Protein AF-A0A171AE64-F1 (afdb_monomer)

Mean predicted aligned error: 8.05 Å

pLDDT: mean 82.81, std 9.57, range [49.22, 94.69]

Nearest PDB structures (foldseek):
  6jtg-assembly1_A-2  TM=9.476E-01  e=2.824E-19  Homo sapiens
  8ct1-assembly1_A  TM=9.051E-01  e=3.251E-17  Homo sapiens
  8eew-assembly1_A  TM=8.827E-01  e=6.712E-14  Homo sapiens
  5gtm-assembly2_B  TM=8.390E-01  e=2.088E-06  Homo sapiens
  5uot-assembly1_R  TM=6.223E-01  e=2.390E-05  Homo sapiens

Secondary structure (DSSP, 8-state):
-HHHHHHHT-TT--EEEEEETTS-GGG-HHHHHHHHH-TT-SSEEEEEE-HHHHHHTT--HHHHHHHHTT-SSS---SEEEE-----S-TT--HHHHHHHHHHHHHH-HHHHHS---GGGBSHHHHHHHHHHHHHHHHHHHHHHHHHHHHHHHHHHHTT--

Radius of gyration: 19.89 Å; Cα contacts (8 Å, |Δi|>4): 188; chains: 1; bounding box: 56×35×58 Å

Sequence (161 aa):
KKMTQAHMSNPNAIILCIQGGSVDAERSNVTDLVSQVDPGGKRTIFVLTKVDMAEDNLTNPQRIQKILSGRLFPMKALGYFAVVTGRGRKDDSISDIKQYEEQFFRSSKLFRESMLSSTQLTTRNLSFAVAECFWKMVRETVEQQADAFKATRFNLENRME

Foldseek 3Di:
DVVVCVQLLPPLDAAEAEDELLDPSVPDPVLVVQCVSCVPQLRYEYEYENVVNNVVVPPPLVVVVCVQVVNPTSGHHPGAAYEYQDDPDPPQDSVNSQVVQVVCCVPDPSNVVDPRDPLRYYPVSVVVVNVVSNVVSVVVVVVVVVVVVVVVVVVVVVVVD

Solvent-accessible surface area (backbone atoms only — not comparable to full-atom values): 9126 Å² total; per-residue (Å²): 109,73,71,59,48,64,56,57,67,38,89,88,46,76,41,77,48,75,42,51,48,68,48,73,60,88,77,42,74,61,50,59,53,46,22,72,69,36,65,80,7,85,49,25,37,35,35,34,28,43,45,64,53,16,56,74,70,66,49,59,63,67,54,58,51,31,49,56,69,53,69,66,56,91,42,45,47,73,44,43,29,43,27,46,88,60,88,87,59,90,83,66,48,74,66,56,30,52,54,47,35,53,51,46,59,73,66,35,61,64,60,65,73,40,94,61,59,75,72,32,36,44,62,67,41,48,51,50,54,53,51,52,53,49,54,51,51,50,53,57,49,52,55,54,49,53,50,50,50,51,52,53,51,52,56,53,56,68,69,76,111

Structure (mmCIF, N/CA/C/O backbone):
data_AF-A0A171AE64-F1
#
_entry.id   AF-A0A171AE64-F1
#
loop_
_atom_site.group_PDB
_atom_site.id
_atom_site.type_symbol
_atom_site.label_atom_id
_atom_site.label_alt_id
_atom_site.label_comp_id
_atom_site.label_asym_id
_atom_site.label_entity_id
_atom_site.label_seq_id
_atom_site.pdbx_PDB_ins_code
_atom_site.Cartn_x
_atom_site.Cartn_y
_atom_site.Cartn_z
_atom_site.occupancy
_atom_site.B_iso_or_equiv
_atom_site.auth_seq_id
_atom_site.auth_comp_id
_atom_site.auth_asym_id
_atom_site.auth_atom_id
_atom_site.pdbx_PDB_model_num
ATOM 1 N N . LYS A 1 1 ? -18.910 1.371 -8.702 1.00 53.19 1 LYS A N 1
ATOM 2 C CA . LYS A 1 1 ? -18.982 2.512 -7.749 1.00 53.19 1 LYS A CA 1
ATOM 3 C C . LYS A 1 1 ? -19.762 2.172 -6.470 1.00 53.19 1 LYS A C 1
ATOM 5 O O . LYS A 1 1 ? -19.129 2.196 -5.427 1.00 53.19 1 LYS A O 1
ATOM 10 N N . LYS A 1 2 ? -21.050 1.774 -6.518 1.00 57.78 2 LYS A N 1
ATOM 11 C CA . LYS A 1 2 ? -21.851 1.464 -5.303 1.00 57.78 2 LYS A CA 1
ATOM 12 C C . LYS A 1 2 ? -21.262 0.371 -4.384 1.00 57.78 2 LYS A C 1
ATOM 14 O O . LYS A 1 2 ? -21.157 0.598 -3.189 1.00 57.78 2 LYS A O 1
ATOM 19 N N . MET A 1 3 ? -20.815 -0.763 -4.936 1.00 64.44 3 MET A N 1
ATOM 20 C CA . MET A 1 3 ? -20.182 -1.850 -4.154 1.00 64.44 3 MET A CA 1
ATOM 21 C C . MET A 1 3 ? -18.897 -1.400 -3.439 1.00 64.44 3 MET A C 1
ATOM 23 O O . MET A 1 3 ? -18.698 -1.678 -2.265 1.00 64.44 3 MET A O 1
ATOM 27 N N . THR A 1 4 ? -18.036 -0.657 -4.136 1.00 65.12 4 THR A N 1
ATOM 28 C CA . THR A 1 4 ? -16.763 -0.164 -3.592 1.00 65.12 4 THR A CA 1
ATOM 29 C C . THR A 1 4 ? -16.980 0.846 -2.466 1.00 65.12 4 THR A C 1
ATOM 31 O O . THR A 1 4 ? -16.315 0.762 -1.441 1.00 65.12 4 THR A O 1
ATOM 34 N N . GLN A 1 5 ? -17.947 1.758 -2.623 1.00 67.12 5 GLN A N 1
ATOM 35 C CA . GLN A 1 5 ? -18.302 2.717 -1.574 1.00 67.12 5 GLN A CA 1
ATOM 36 C C . GLN A 1 5 ? -18.817 2.013 -0.318 1.00 67.12 5 GLN A C 1
ATOM 38 O O . GLN A 1 5 ? -18.345 2.335 0.760 1.00 67.12 5 GLN A O 1
ATOM 43 N N . ALA A 1 6 ? -19.686 1.004 -0.443 1.00 69.06 6 ALA A N 1
ATOM 44 C CA . ALA A 1 6 ? -20.218 0.284 0.717 1.00 69.06 6 ALA A CA 1
ATOM 45 C C . ALA A 1 6 ? -19.116 -0.349 1.592 1.00 69.06 6 ALA A C 1
ATOM 47 O O . ALA A 1 6 ? -19.159 -0.233 2.814 1.00 69.06 6 ALA A O 1
ATOM 48 N N . HIS A 1 7 ? -18.097 -0.962 0.979 1.00 73.19 7 HIS A N 1
ATOM 49 C CA . HIS A 1 7 ? -16.969 -1.533 1.723 1.00 73.19 7 HIS A CA 1
ATOM 50 C C . HIS A 1 7 ? -15.995 -0.469 2.243 1.00 73.19 7 HIS A C 1
ATOM 52 O O . HIS A 1 7 ? -15.492 -0.594 3.356 1.00 73.19 7 HIS A O 1
ATOM 58 N N . MET A 1 8 ? -15.742 0.592 1.469 1.00 75.06 8 MET A N 1
ATOM 59 C CA . MET A 1 8 ? -14.830 1.666 1.876 1.00 75.06 8 MET A CA 1
ATOM 60 C C . MET A 1 8 ? -15.415 2.563 2.976 1.00 75.06 8 MET A C 1
ATOM 62 O O . MET A 1 8 ? -14.649 3.118 3.764 1.00 75.06 8 MET A O 1
ATOM 66 N N . SER A 1 9 ? -16.744 2.685 3.055 1.00 74.75 9 SER A N 1
ATOM 67 C CA . SER A 1 9 ? -17.454 3.432 4.099 1.00 74.75 9 SER A CA 1
ATOM 68 C C . SER A 1 9 ? -17.344 2.795 5.482 1.00 74.75 9 SER A C 1
ATOM 70 O O . SER A 1 9 ? -17.589 3.486 6.466 1.00 74.75 9 SER A O 1
ATOM 72 N N . ASN A 1 10 ? -16.965 1.515 5.585 1.00 81.00 10 ASN A N 1
ATOM 73 C CA . ASN A 1 10 ? -16.662 0.912 6.878 1.00 81.00 10 ASN A CA 1
ATOM 74 C C . ASN A 1 10 ? -15.403 1.586 7.467 1.00 81.00 10 ASN A C 1
ATOM 76 O O . ASN A 1 10 ? -14.323 1.452 6.878 1.00 81.00 10 ASN A O 1
ATOM 80 N N . PRO A 1 11 ? -15.504 2.279 8.618 1.00 79.75 11 PRO A N 1
ATOM 81 C CA . PRO A 1 11 ? -14.365 2.963 9.229 1.00 79.75 11 PRO A CA 1
ATOM 82 C C . PRO A 1 11 ? -13.255 1.999 9.675 1.00 79.75 11 PRO A C 1
ATOM 84 O O . PRO A 1 11 ? -12.103 2.412 9.758 1.00 79.75 11 PRO A O 1
ATOM 87 N N . ASN A 1 12 ? -13.577 0.716 9.873 1.00 82.50 12 ASN A N 1
ATOM 88 C CA . ASN A 1 12 ? -12.642 -0.320 10.321 1.00 82.50 12 ASN A CA 1
ATOM 89 C C . ASN A 1 12 ? -12.027 -1.123 9.158 1.00 82.50 12 ASN A C 1
ATOM 91 O O . ASN A 1 12 ? -11.296 -2.086 9.384 1.00 82.50 12 ASN A O 1
ATOM 95 N N . ALA A 1 13 ? -12.334 -0.776 7.903 1.00 87.06 13 ALA A N 1
ATOM 96 C CA . ALA A 1 13 ? -11.764 -1.448 6.740 1.00 87.06 13 ALA A CA 1
ATOM 97 C C . ALA A 1 13 ? -10.420 -0.827 6.328 1.00 87.06 13 ALA A C 1
ATOM 99 O O . ALA A 1 13 ? -10.334 0.391 6.130 1.00 87.06 13 ALA A O 1
ATOM 100 N N . ILE A 1 14 ?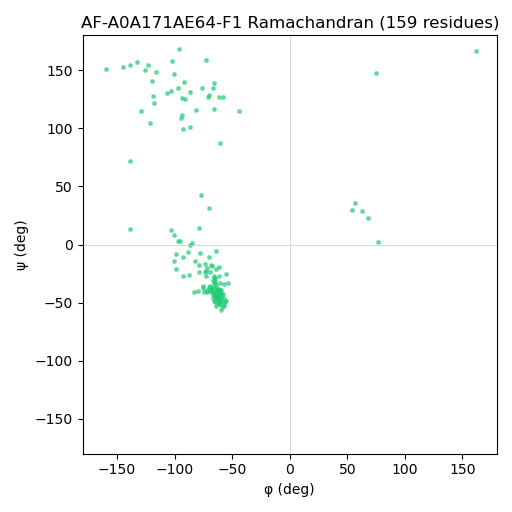 -9.406 -1.678 6.112 1.00 90.62 14 ILE A N 1
ATOM 101 C CA . ILE A 1 14 ? -8.158 -1.281 5.441 1.00 90.62 14 ILE A CA 1
ATOM 102 C C . ILE A 1 14 ? -8.461 -1.036 3.968 1.00 90.62 14 ILE A C 1
ATOM 104 O O . ILE A 1 14 ? -9.006 -1.901 3.279 1.00 90.62 14 ILE A O 1
ATOM 108 N N . ILE A 1 15 ? -8.046 0.120 3.468 1.00 92.00 15 ILE A N 1
ATOM 109 C CA . ILE A 1 15 ? -8.079 0.432 2.045 1.00 92.00 15 ILE A CA 1
ATOM 110 C C . ILE A 1 15 ? -6.715 0.093 1.450 1.00 92.00 15 ILE A C 1
ATOM 112 O O . ILE A 1 15 ? -5.736 0.797 1.682 1.00 92.00 15 ILE A O 1
ATOM 116 N N . LEU A 1 16 ? -6.649 -0.966 0.645 1.00 93.00 16 LEU A N 1
ATOM 117 C CA . LEU A 1 16 ? -5.463 -1.277 -0.151 1.00 93.00 16 LEU A CA 1
ATOM 118 C C . LEU A 1 16 ? -5.606 -0.649 -1.545 1.00 93.00 16 LEU A C 1
ATOM 120 O O . LEU A 1 16 ? -6.306 -1.176 -2.410 1.00 93.00 16 LEU A O 1
ATOM 124 N N . CYS A 1 17 ? -4.976 0.506 -1.754 1.00 91.44 17 CYS A N 1
ATOM 125 C CA . CYS A 1 17 ? -5.027 1.238 -3.017 1.00 91.44 17 CYS A CA 1
ATOM 126 C C . CYS A 1 17 ? -3.935 0.730 -3.963 1.00 91.44 17 CYS A C 1
ATOM 128 O O . CYS A 1 17 ? -2.767 1.088 -3.822 1.00 91.44 17 CYS A O 1
ATOM 130 N N . ILE A 1 18 ? -4.318 -0.109 -4.926 1.00 90.31 18 ILE A N 1
ATOM 131 C CA . ILE A 1 18 ? -3.399 -0.690 -5.910 1.00 90.31 18 ILE A CA 1
ATOM 132 C C . ILE A 1 18 ? -3.381 0.178 -7.172 1.00 90.31 18 ILE A C 1
ATOM 134 O O . ILE A 1 18 ? -4.427 0.418 -7.774 1.00 90.31 18 ILE A O 1
ATOM 138 N N . GLN A 1 19 ? -2.195 0.610 -7.595 1.00 88.12 19 GLN A N 1
ATOM 139 C CA . GLN A 1 19 ? -1.962 1.315 -8.858 1.00 88.12 19 GLN A CA 1
ATOM 140 C C . GLN A 1 19 ? -0.886 0.609 -9.688 1.00 88.12 19 GLN A C 1
ATOM 142 O O . GLN A 1 19 ? 0.019 -0.034 -9.155 1.00 88.12 19 GLN A O 1
ATOM 147 N N . GLY A 1 20 ? -0.984 0.713 -11.014 1.00 85.62 20 GLY A N 1
ATOM 148 C CA . GLY A 1 20 ? 0.044 0.221 -11.933 1.00 85.62 20 GLY A CA 1
ATOM 149 C C . GLY A 1 20 ? 1.068 1.311 -12.234 1.00 85.62 20 GLY A C 1
ATOM 150 O O . GLY A 1 20 ? 0.688 2.384 -12.686 1.00 85.62 20 GLY A O 1
ATOM 151 N N . GLY A 1 21 ? 2.353 1.035 -12.018 1.00 77.56 21 GLY A N 1
ATOM 152 C CA . GLY A 1 21 ? 3.452 1.960 -12.307 1.00 77.56 21 GLY A CA 1
ATOM 153 C C . GLY A 1 21 ? 3.743 2.143 -13.797 1.00 77.56 21 GLY A C 1
ATOM 154 O O . GLY A 1 21 ? 4.315 3.158 -14.175 1.00 77.56 21 GLY A O 1
ATOM 155 N N . SER A 1 22 ? 3.316 1.201 -14.644 1.00 68.50 22 SER A N 1
ATOM 156 C CA . SER A 1 22 ? 3.445 1.276 -16.109 1.00 68.50 22 SER A CA 1
ATOM 157 C C . SER A 1 22 ? 2.418 2.183 -16.791 1.00 68.50 22 SER A C 1
ATOM 159 O O . SER A 1 22 ? 2.507 2.405 -17.995 1.00 68.50 22 SER A O 1
ATOM 161 N N . VAL A 1 23 ? 1.429 2.690 -16.053 1.00 64.69 23 VAL A N 1
ATOM 162 C CA . VAL A 1 23 ? 0.336 3.514 -16.583 1.00 64.69 23 VAL A CA 1
ATOM 163 C C . VAL A 1 23 ? 0.331 4.848 -15.840 1.00 64.69 23 VAL A C 1
ATOM 165 O O . VAL A 1 23 ? 0.794 4.920 -14.703 1.00 64.69 23 VAL A O 1
ATOM 168 N N . ASP A 1 24 ? -0.197 5.909 -16.455 1.00 68.50 24 ASP A N 1
ATOM 169 C CA . ASP A 1 24 ? -0.383 7.208 -15.801 1.00 68.50 24 ASP A CA 1
ATOM 170 C C . ASP A 1 24 ? -1.310 7.088 -14.583 1.00 68.50 24 ASP A C 1
ATOM 172 O O . ASP A 1 24 ? -2.521 7.294 -14.668 1.00 68.50 24 ASP A O 1
ATOM 176 N N . ALA A 1 25 ? -0.732 6.781 -13.426 1.00 63.94 25 ALA A N 1
ATOM 177 C CA . ALA A 1 25 ? -1.457 6.627 -12.172 1.00 63.94 25 ALA A CA 1
ATOM 178 C C . ALA A 1 25 ? -2.177 7.926 -11.743 1.00 63.94 25 ALA A C 1
ATOM 180 O O . ALA A 1 25 ? -3.145 7.869 -10.994 1.00 63.94 25 ALA A O 1
ATOM 181 N N . GLU A 1 26 ? -1.776 9.085 -12.281 1.00 66.06 26 GLU A N 1
ATOM 182 C CA . GLU A 1 26 ? -2.441 10.390 -12.101 1.00 66.06 26 GLU A CA 1
ATOM 183 C C . GLU A 1 26 ? -3.807 10.479 -12.791 1.00 66.06 26 GLU A C 1
ATOM 185 O O . GLU A 1 26 ? -4.653 11.266 -12.382 1.00 66.06 26 GLU A O 1
ATOM 190 N N . ARG A 1 27 ? -4.054 9.659 -13.819 1.00 68.31 27 ARG A N 1
ATOM 191 C CA . ARG A 1 27 ? -5.355 9.597 -14.507 1.00 68.31 27 ARG A CA 1
ATOM 192 C C . ARG A 1 27 ? -6.349 8.669 -13.802 1.00 68.31 27 ARG A C 1
ATOM 194 O O . ARG A 1 27 ? -7.453 8.452 -14.299 1.00 68.31 27 ARG A O 1
ATOM 201 N N . SER A 1 28 ? -5.955 8.066 -12.684 1.00 71.69 28 SER A N 1
ATOM 202 C CA . SER A 1 28 ? -6.756 7.074 -11.979 1.00 71.69 28 SER A CA 1
ATOM 203 C C . SER A 1 28 ? -7.803 7.738 -11.089 1.00 71.69 28 SER A C 1
ATOM 205 O O . SER A 1 28 ? -7.479 8.332 -10.070 1.00 71.69 28 SER A O 1
ATOM 207 N N . ASN A 1 29 ? -9.088 7.538 -11.391 1.00 77.00 29 ASN A N 1
ATOM 208 C CA . ASN A 1 29 ? -10.201 8.039 -10.565 1.00 77.00 29 ASN A CA 1
ATOM 209 C C . ASN A 1 29 ? -10.264 7.414 -9.150 1.00 77.00 29 ASN A C 1
ATOM 211 O O . ASN A 1 29 ? -11.133 7.760 -8.347 1.00 77.00 29 ASN A O 1
ATOM 215 N N . VAL A 1 30 ? -9.413 6.424 -8.856 1.00 81.44 30 VAL A N 1
ATOM 216 C CA . VAL A 1 30 ? -9.396 5.713 -7.572 1.00 81.44 30 VAL A CA 1
ATOM 217 C C . VAL A 1 30 ? -8.772 6.573 -6.475 1.00 81.44 30 VAL A C 1
ATOM 219 O O . VAL A 1 30 ? -9.256 6.534 -5.346 1.00 81.44 30 VAL A O 1
ATOM 222 N N . THR A 1 31 ? -7.753 7.378 -6.786 1.00 82.25 31 THR A N 1
ATOM 223 C CA . THR A 1 31 ? -7.072 8.235 -5.798 1.00 82.25 31 THR A CA 1
ATOM 224 C C . THR A 1 31 ? -8.022 9.276 -5.213 1.00 82.25 31 THR A C 1
ATOM 226 O O . THR A 1 31 ? -8.017 9.492 -4.003 1.00 82.25 31 THR A O 1
ATOM 229 N N . ASP A 1 32 ? -8.903 9.842 -6.041 1.00 84.75 32 ASP A N 1
ATOM 230 C CA . ASP A 1 32 ? -9.904 10.822 -5.608 1.00 84.75 32 ASP A CA 1
ATOM 231 C C . ASP A 1 32 ? -10.944 10.193 -4.682 1.00 84.75 32 ASP A C 1
ATOM 233 O O . ASP A 1 32 ? -11.300 10.766 -3.654 1.00 84.75 32 ASP A O 1
ATOM 237 N N . LEU A 1 33 ? -11.403 8.981 -5.011 1.00 85.38 33 LEU A N 1
ATOM 238 C CA . LEU A 1 33 ? -12.343 8.248 -4.165 1.00 85.38 33 LEU A CA 1
ATOM 239 C C . LEU A 1 33 ? -11.719 7.915 -2.806 1.00 85.38 33 LEU A C 1
ATOM 241 O O . LEU A 1 33 ? -12.365 8.083 -1.774 1.00 85.38 33 LEU A O 1
ATOM 245 N N . VAL A 1 34 ? -10.467 7.460 -2.797 1.00 87.62 34 VAL A N 1
ATOM 246 C CA . VAL A 1 34 ? -9.744 7.154 -1.557 1.00 87.62 34 VAL A CA 1
ATOM 247 C C . VAL A 1 34 ? -9.543 8.421 -0.727 1.00 87.62 34 VAL A C 1
ATOM 249 O O . VAL A 1 34 ? -9.789 8.391 0.473 1.00 87.62 34 VAL A O 1
ATOM 252 N N . SER A 1 35 ? -9.199 9.546 -1.356 1.00 88.19 35 SER A N 1
ATOM 253 C CA . SER A 1 35 ? -9.051 10.837 -0.672 1.00 88.19 35 SER A CA 1
ATOM 254 C C . SER A 1 35 ? -10.368 11.345 -0.069 1.00 88.19 35 SER A C 1
ATOM 256 O O . SER A 1 35 ? -10.367 11.921 1.014 1.00 88.19 35 SER A O 1
ATOM 258 N N . GLN A 1 36 ? -11.512 11.070 -0.707 1.00 87.50 36 GLN A N 1
ATOM 259 C CA . GLN A 1 36 ? -12.834 11.400 -0.154 1.00 87.50 36 GLN A CA 1
ATOM 260 C C . GLN A 1 36 ? -13.211 10.525 1.050 1.00 87.50 36 GLN A C 1
ATOM 262 O O . GLN A 1 36 ? -13.860 11.003 1.977 1.00 87.50 36 GLN A O 1
ATOM 267 N N . VAL A 1 37 ? -12.836 9.243 1.032 1.00 87.88 37 VAL A N 1
ATOM 268 C CA . VAL A 1 37 ? -13.268 8.258 2.039 1.00 87.88 37 VAL A CA 1
ATOM 269 C C . VAL A 1 37 ? -12.283 8.124 3.213 1.00 87.88 37 VAL A C 1
ATOM 271 O O . VAL A 1 37 ? -12.685 7.783 4.329 1.00 87.88 37 VAL A O 1
ATOM 274 N N . ASP A 1 38 ? -11.002 8.413 2.993 1.00 90.31 38 ASP A N 1
ATOM 275 C CA . ASP A 1 38 ? -9.958 8.490 4.021 1.00 90.31 38 ASP A CA 1
ATOM 276 C C . ASP A 1 38 ? -9.023 9.697 3.774 1.00 90.31 38 ASP A C 1
ATOM 278 O O . ASP A 1 38 ? -7.851 9.526 3.426 1.00 90.31 38 ASP A O 1
ATOM 282 N N . PRO A 1 39 ? -9.499 10.942 3.995 1.00 89.62 39 PRO A N 1
ATOM 283 C CA . PRO A 1 39 ? -8.697 12.152 3.767 1.00 89.62 39 PRO A CA 1
ATOM 284 C C . PRO A 1 39 ? -7.431 12.217 4.635 1.00 89.62 39 PRO A C 1
ATOM 286 O O . PRO A 1 39 ? -6.440 12.866 4.291 1.00 89.62 39 PRO A O 1
ATOM 289 N N . GLY A 1 40 ? -7.475 11.566 5.802 1.00 89.94 40 GLY A N 1
ATOM 290 C CA . GLY A 1 40 ? -6.360 11.493 6.741 1.00 89.94 40 GLY A CA 1
ATOM 291 C C . GLY A 1 40 ? -5.333 10.415 6.398 1.00 89.94 40 GLY A C 1
ATOM 292 O O . GLY A 1 40 ? -4.244 10.446 6.967 1.00 89.94 40 GLY A O 1
ATOM 293 N N . GLY A 1 41 ? -5.659 9.478 5.502 1.00 90.56 41 GLY A N 1
ATOM 294 C CA . GLY A 1 41 ? -4.809 8.333 5.182 1.00 90.56 41 GLY A CA 1
ATOM 295 C C . GLY A 1 41 ? -4.565 7.403 6.368 1.00 90.56 41 GLY A C 1
ATOM 296 O O . GLY A 1 41 ? -3.497 6.800 6.449 1.00 90.56 41 GLY A O 1
ATOM 297 N N . LYS A 1 42 ? -5.501 7.322 7.323 1.00 89.88 42 LYS A N 1
ATOM 298 C CA . LYS A 1 42 ? -5.308 6.606 8.599 1.00 89.88 42 LYS A CA 1
ATOM 299 C C . LYS A 1 42 ? -5.457 5.092 8.479 1.00 89.88 42 LYS A C 1
ATOM 301 O O . LYS A 1 42 ? -5.034 4.377 9.380 1.00 89.88 42 LYS A O 1
ATOM 306 N N . ARG A 1 43 ? -6.072 4.614 7.399 1.00 91.31 43 ARG A N 1
ATOM 307 C CA . ARG A 1 43 ? -6.360 3.189 7.149 1.00 91.31 43 ARG A CA 1
ATOM 308 C C . ARG A 1 43 ? -6.101 2.794 5.698 1.00 91.31 43 ARG A C 1
ATOM 310 O O . ARG A 1 43 ? -6.532 1.735 5.249 1.00 91.31 43 ARG A O 1
ATOM 317 N N . THR A 1 44 ? -5.410 3.656 4.960 1.00 93.50 44 THR A N 1
ATOM 318 C CA . THR A 1 44 ? -5.078 3.453 3.554 1.00 93.50 44 THR A CA 1
ATOM 319 C C . THR A 1 44 ? -3.623 3.030 3.416 1.00 93.50 44 THR A C 1
ATOM 321 O O . THR A 1 44 ? -2.736 3.671 3.971 1.00 93.50 44 THR A O 1
ATOM 324 N N . ILE A 1 45 ? -3.363 1.983 2.638 1.00 94.69 45 ILE A N 1
ATOM 325 C CA . ILE A 1 45 ? -2.027 1.553 2.217 1.00 94.69 45 ILE A CA 1
ATOM 326 C C . ILE A 1 45 ? -1.976 1.641 0.694 1.00 94.69 45 ILE A C 1
ATOM 328 O O . ILE A 1 45 ? -2.848 1.109 0.005 1.00 94.69 45 ILE A O 1
ATOM 332 N N . PHE A 1 46 ? -0.965 2.323 0.166 1.00 93.88 46 PHE A N 1
ATOM 333 C CA . PHE A 1 46 ? -0.770 2.480 -1.269 1.00 93.88 46 PHE A CA 1
ATOM 334 C C . PHE A 1 46 ? 0.230 1.449 -1.796 1.00 93.88 46 PHE A C 1
ATOM 336 O O . PHE A 1 46 ? 1.300 1.258 -1.217 1.00 93.88 46 PHE A O 1
ATOM 343 N N . VAL A 1 47 ? -0.103 0.814 -2.919 1.00 93.81 47 VAL A N 1
ATOM 344 C CA . VAL A 1 47 ? 0.710 -0.225 -3.556 1.00 93.81 47 VAL A CA 1
ATOM 345 C C . VAL A 1 47 ? 0.902 0.105 -5.031 1.00 93.81 47 VAL A C 1
ATOM 347 O O . VAL A 1 47 ? -0.047 0.085 -5.814 1.00 93.81 47 VAL A O 1
ATOM 350 N N . LEU A 1 48 ? 2.147 0.363 -5.416 1.00 91.38 48 LEU A N 1
ATOM 351 C CA . LEU A 1 48 ? 2.575 0.533 -6.794 1.00 91.38 48 LEU A CA 1
ATOM 352 C C . LEU A 1 48 ? 3.076 -0.807 -7.339 1.00 91.38 48 LEU A C 1
ATOM 354 O O . LEU A 1 48 ? 4.111 -1.317 -6.921 1.00 91.38 48 LEU A O 1
ATOM 358 N N . THR A 1 49 ? 2.328 -1.376 -8.274 1.00 91.50 49 THR A N 1
ATOM 359 C CA . THR A 1 49 ? 2.649 -2.640 -8.952 1.00 91.50 49 THR A CA 1
ATOM 360 C C . THR A 1 49 ? 3.336 -2.383 -10.291 1.00 91.50 49 THR A C 1
ATOM 362 O O . THR A 1 49 ? 3.297 -1.261 -10.795 1.00 91.50 49 THR A O 1
ATOM 365 N N . LYS A 1 50 ? 3.901 -3.421 -10.918 1.00 88.19 50 LYS A N 1
ATOM 366 C CA . LYS A 1 50 ? 4.503 -3.345 -12.266 1.00 88.19 50 LYS A CA 1
ATOM 367 C C . LYS A 1 50 ? 5.614 -2.289 -12.379 1.00 88.19 50 LYS A C 1
ATOM 369 O O . LYS A 1 50 ? 5.699 -1.565 -13.375 1.00 88.19 50 LYS A O 1
ATOM 374 N N . VAL A 1 51 ? 6.398 -2.125 -11.314 1.00 88.06 51 VAL A N 1
ATOM 375 C CA . VAL A 1 51 ? 7.494 -1.143 -11.267 1.00 88.06 51 VAL A CA 1
ATOM 376 C C . VAL A 1 51 ? 8.695 -1.560 -12.116 1.00 88.06 51 VAL A C 1
ATOM 378 O O . VAL A 1 51 ? 9.424 -0.696 -12.586 1.00 88.06 51 VAL A O 1
ATOM 381 N N . ASP A 1 52 ? 8.830 -2.857 -12.375 1.00 87.19 52 ASP A N 1
ATOM 382 C CA . ASP A 1 52 ? 9.723 -3.452 -13.369 1.00 87.19 52 ASP A CA 1
ATOM 383 C C . ASP A 1 52 ? 9.452 -2.893 -14.765 1.00 87.19 52 ASP A C 1
ATOM 385 O O . ASP A 1 52 ? 10.322 -2.287 -15.384 1.00 87.19 52 ASP A O 1
ATOM 389 N N . MET A 1 53 ? 8.195 -2.952 -15.207 1.00 85.12 53 MET A N 1
ATOM 390 C CA . MET A 1 53 ? 7.802 -2.370 -16.489 1.00 85.12 53 MET A CA 1
ATOM 391 C C . MET A 1 53 ? 7.954 -0.846 -16.513 1.00 85.12 53 MET A C 1
ATOM 393 O O . MET A 1 53 ? 8.170 -0.263 -17.573 1.00 85.12 53 MET A O 1
ATOM 397 N N . ALA A 1 54 ? 7.768 -0.177 -15.376 1.00 81.94 54 ALA A N 1
ATOM 398 C CA . ALA A 1 54 ? 7.915 1.272 -15.296 1.00 81.94 54 ALA A CA 1
ATOM 399 C C . ALA A 1 54 ? 9.380 1.699 -15.493 1.00 81.94 54 ALA A C 1
ATOM 401 O O . ALA A 1 54 ? 9.630 2.689 -16.186 1.00 81.94 54 ALA A O 1
ATOM 402 N N . GLU A 1 55 ? 10.323 0.938 -14.926 1.00 79.94 55 GLU A N 1
ATOM 403 C CA . GLU A 1 55 ? 11.766 1.133 -15.107 1.00 79.94 55 GLU A CA 1
ATOM 404 C C . GLU A 1 55 ? 12.193 0.838 -16.554 1.00 79.94 55 GLU A C 1
ATOM 406 O O . GLU A 1 55 ? 12.853 1.678 -17.166 1.00 79.94 55 GLU A O 1
ATOM 411 N N . ASP A 1 56 ? 11.732 -0.276 -17.138 1.00 78.56 56 ASP A N 1
ATOM 412 C CA . ASP A 1 56 ? 12.054 -0.666 -18.522 1.00 78.56 56 ASP A CA 1
ATOM 413 C C . ASP A 1 56 ? 11.540 0.340 -19.562 1.00 78.56 56 ASP A C 1
ATOM 415 O O . ASP A 1 56 ? 12.225 0.649 -20.536 1.00 78.56 56 ASP A O 1
ATOM 419 N N . ASN A 1 57 ? 10.347 0.902 -19.344 1.00 71.75 57 ASN A N 1
ATOM 420 C CA . ASN A 1 57 ? 9.760 1.909 -20.235 1.00 71.75 57 ASN A CA 1
ATOM 421 C C . ASN A 1 57 ? 10.343 3.320 -20.024 1.00 71.75 57 ASN A C 1
ATOM 423 O O . ASN A 1 57 ? 9.756 4.297 -20.492 1.00 71.75 57 ASN A O 1
ATOM 427 N N . LEU A 1 58 ? 11.476 3.446 -19.315 1.00 63.34 58 LEU A N 1
ATOM 428 C CA . LEU A 1 58 ? 12.164 4.713 -19.030 1.00 63.34 58 LEU A CA 1
ATOM 429 C C . LEU A 1 58 ? 11.247 5.756 -18.369 1.00 63.34 58 LEU A C 1
ATOM 431 O O . LEU A 1 58 ? 11.435 6.967 -18.530 1.00 63.34 58 LEU A O 1
ATOM 435 N N . THR A 1 59 ? 10.246 5.306 -17.606 1.00 62.28 59 THR A N 1
ATOM 436 C CA . THR A 1 59 ? 9.378 6.225 -16.868 1.00 62.28 59 THR A CA 1
ATOM 437 C C . THR A 1 59 ? 10.251 6.992 -15.888 1.00 62.28 59 THR A C 1
ATOM 439 O O . THR A 1 59 ? 11.005 6.381 -15.132 1.00 62.28 59 THR A O 1
ATOM 442 N N . ASN A 1 60 ? 10.168 8.327 -15.918 1.00 69.56 60 ASN A N 1
ATOM 443 C CA . ASN A 1 60 ? 11.056 9.209 -15.163 1.00 69.56 60 ASN A CA 1
ATOM 444 C C . ASN A 1 60 ? 11.245 8.689 -13.716 1.00 69.56 60 ASN A C 1
ATOM 446 O O . ASN A 1 60 ? 10.273 8.686 -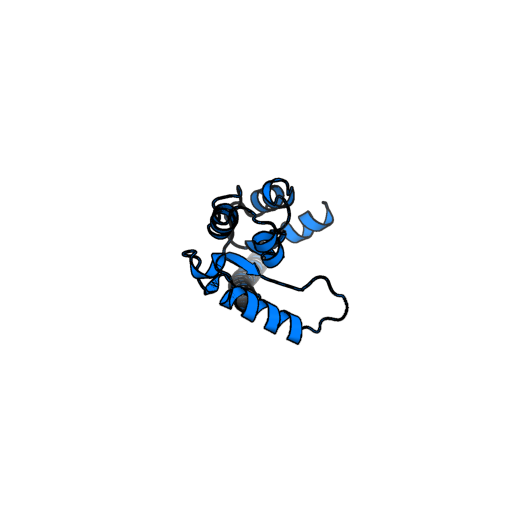12.955 1.00 69.56 60 ASN A O 1
ATOM 450 N N . PRO A 1 61 ? 12.463 8.279 -13.311 1.00 74.81 61 PRO A N 1
ATOM 451 C CA . PRO A 1 61 ? 12.725 7.707 -11.990 1.00 74.81 61 PRO A CA 1
ATOM 452 C C . PRO A 1 61 ? 12.246 8.584 -10.832 1.00 74.81 61 PRO A C 1
ATOM 454 O O . PRO A 1 61 ? 11.758 8.110 -9.804 1.00 74.81 61 PRO A O 1
ATOM 457 N N . GLN A 1 62 ? 12.307 9.898 -11.042 1.00 78.75 62 GLN A N 1
ATOM 458 C CA . GLN A 1 62 ? 11.857 10.911 -10.095 1.00 78.75 62 GLN A CA 1
ATOM 459 C C . GLN A 1 62 ? 10.340 10.835 -9.871 1.00 78.75 62 GLN A C 1
ATOM 461 O O . GLN A 1 62 ? 9.856 11.168 -8.792 1.00 78.75 62 GLN A O 1
ATOM 466 N N . ARG A 1 63 ? 9.570 10.380 -10.868 1.00 80.31 63 ARG A N 1
ATOM 467 C CA . ARG A 1 63 ? 8.121 10.167 -10.758 1.00 80.31 63 ARG A CA 1
ATOM 468 C C . ARG A 1 63 ? 7.814 9.053 -9.766 1.00 80.31 63 ARG A C 1
ATOM 470 O O . ARG A 1 63 ? 7.010 9.266 -8.865 1.00 80.31 63 ARG A O 1
ATOM 477 N N . ILE A 1 64 ? 8.487 7.908 -9.878 1.00 82.81 64 ILE A N 1
ATOM 478 C CA . ILE A 1 64 ? 8.305 6.775 -8.955 1.00 82.81 64 ILE A CA 1
ATOM 479 C C . ILE A 1 64 ? 8.674 7.195 -7.528 1.00 82.81 64 ILE A C 1
ATOM 481 O O . ILE A 1 64 ? 7.920 6.936 -6.591 1.00 82.81 64 ILE A O 1
ATOM 485 N N . GLN A 1 65 ? 9.761 7.950 -7.361 1.00 83.94 65 GLN A N 1
ATOM 486 C CA . GLN A 1 65 ? 10.132 8.512 -6.060 1.00 83.94 65 GLN A CA 1
ATOM 487 C C . GLN A 1 65 ? 9.075 9.486 -5.507 1.00 83.94 65 GLN A C 1
ATOM 489 O O . GLN A 1 65 ? 8.748 9.441 -4.319 1.00 83.94 65 GLN A O 1
ATOM 494 N N . LYS A 1 66 ? 8.488 10.352 -6.343 1.00 86.62 66 LYS A N 1
ATOM 495 C CA . LYS A 1 66 ? 7.392 11.253 -5.934 1.00 86.62 66 LYS A CA 1
ATOM 496 C C . LYS A 1 66 ? 6.130 10.489 -5.525 1.00 86.62 66 LYS A C 1
ATOM 498 O O . LYS A 1 66 ? 5.456 10.904 -4.584 1.00 86.62 66 LYS A O 1
ATOM 503 N N . ILE A 1 67 ? 5.827 9.377 -6.195 1.00 87.50 67 ILE A N 1
ATOM 504 C CA . ILE A 1 67 ? 4.722 8.484 -5.820 1.00 87.50 67 ILE A CA 1
ATOM 505 C C . ILE A 1 67 ? 4.985 7.874 -4.446 1.00 87.50 67 ILE A C 1
ATOM 507 O O . ILE A 1 67 ? 4.153 7.994 -3.553 1.00 87.50 67 ILE A O 1
ATOM 511 N N . LEU A 1 68 ? 6.154 7.261 -4.260 1.00 87.44 68 LEU A N 1
ATOM 512 C CA . LEU A 1 68 ? 6.484 6.524 -3.037 1.00 87.44 68 LEU A CA 1
ATOM 513 C C . LEU A 1 68 ? 6.777 7.428 -1.832 1.00 87.44 68 LEU A C 1
ATOM 515 O O . LEU A 1 68 ? 6.711 6.975 -0.694 1.00 87.44 68 LEU A O 1
ATOM 519 N N . SER A 1 69 ? 7.045 8.713 -2.067 1.00 87.62 69 SER A N 1
ATOM 520 C CA . SER A 1 69 ? 7.086 9.744 -1.020 1.00 87.62 69 SER A CA 1
ATOM 521 C C . SER A 1 69 ? 5.716 10.365 -0.719 1.00 87.62 69 SER A C 1
ATOM 523 O O . SER A 1 69 ? 5.630 11.254 0.128 1.00 87.62 69 SER A O 1
ATOM 525 N N . GLY A 1 70 ? 4.652 9.935 -1.408 1.00 87.25 70 GLY A N 1
ATOM 526 C CA . GLY A 1 70 ? 3.294 10.445 -1.215 1.00 87.25 70 GLY A CA 1
ATOM 527 C C . GLY A 1 70 ? 3.094 11.893 -1.662 1.00 87.25 70 GLY A C 1
ATOM 528 O O . GLY A 1 70 ? 2.199 12.566 -1.161 1.00 87.25 70 GLY A O 1
ATOM 529 N N . ARG A 1 71 ? 3.941 12.401 -2.567 1.00 86.12 71 ARG A N 1
ATOM 530 C CA . ARG A 1 71 ? 3.907 13.799 -3.037 1.00 86.12 71 ARG A CA 1
ATOM 531 C C . ARG A 1 71 ? 3.234 13.979 -4.392 1.00 86.12 71 ARG A C 1
ATOM 533 O O . ARG A 1 71 ? 2.972 15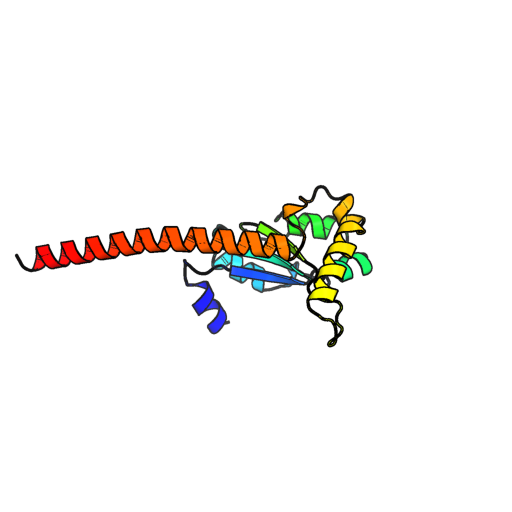.114 -4.775 1.00 86.12 71 ARG A O 1
ATOM 540 N N . LEU A 1 72 ? 3.013 12.895 -5.138 1.00 85.31 72 LEU A N 1
ATOM 541 C CA . LEU A 1 72 ? 2.412 12.984 -6.470 1.00 85.31 72 LEU A CA 1
ATOM 542 C C . LEU A 1 72 ? 0.881 13.062 -6.425 1.00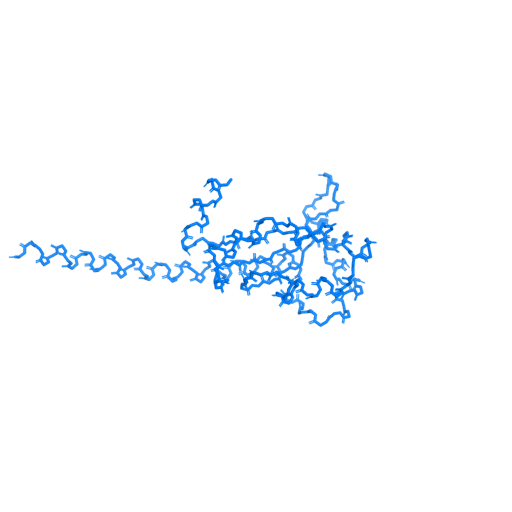 85.31 72 LEU A C 1
ATOM 544 O O . LEU A 1 72 ? 0.290 13.811 -7.194 1.00 85.31 72 LEU A O 1
ATOM 548 N N . PHE A 1 73 ? 0.243 12.288 -5.545 1.00 83.75 73 PHE A N 1
ATOM 549 C CA . PHE A 1 73 ? -1.214 12.176 -5.510 1.00 83.75 73 PHE A CA 1
ATOM 550 C C . PHE A 1 73 ? -1.831 13.036 -4.407 1.00 83.75 73 PHE A C 1
ATOM 552 O O . PHE A 1 73 ? -1.262 13.128 -3.319 1.00 83.75 73 PHE A O 1
ATOM 559 N N . PRO A 1 74 ? -3.043 13.579 -4.622 1.00 83.31 74 PRO A N 1
ATOM 560 C CA . PRO A 1 74 ? -3.812 14.282 -3.597 1.00 83.31 74 PRO A CA 1
ATOM 561 C C . PRO A 1 74 ? -4.486 13.298 -2.619 1.00 83.31 74 PRO A C 1
ATOM 563 O O . PRO A 1 74 ? -5.652 13.454 -2.264 1.00 83.31 74 PRO A O 1
ATOM 566 N N . MET A 1 75 ? -3.770 12.254 -2.197 1.00 88.19 75 MET A N 1
ATOM 567 C CA . MET A 1 75 ? -4.224 11.268 -1.217 1.00 88.19 75 MET A CA 1
ATOM 568 C C . MET A 1 75 ? -3.144 11.036 -0.164 1.00 88.19 75 MET A C 1
ATOM 570 O O . MET A 1 75 ? -1.960 11.261 -0.409 1.00 88.19 75 MET A O 1
ATOM 574 N N . LYS A 1 76 ? -3.556 10.563 1.010 1.00 90.69 76 LYS A N 1
ATOM 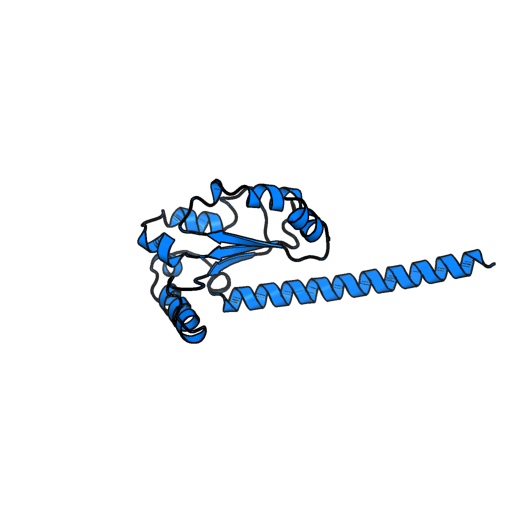575 C CA . LYS A 1 76 ? -2.647 10.167 2.085 1.00 90.69 76 LYS A CA 1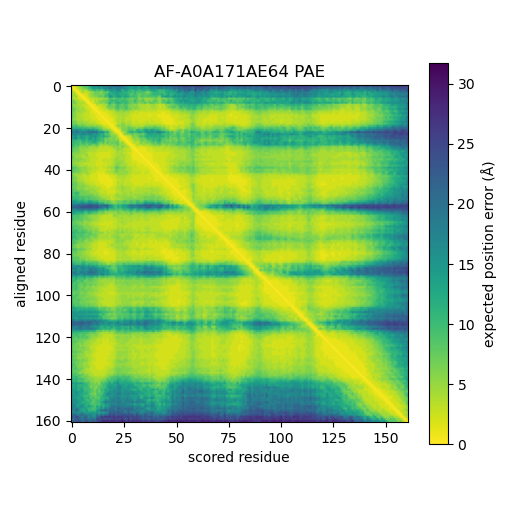
ATOM 576 C C . LYS A 1 76 ? -2.787 8.675 2.343 1.00 90.69 76 LYS A C 1
ATOM 578 O O . LYS A 1 76 ? -3.861 8.103 2.173 1.00 90.69 76 LYS A O 1
ATOM 583 N N . ALA A 1 77 ? -1.695 8.054 2.758 1.00 92.50 77 ALA A N 1
ATOM 584 C CA . ALA A 1 77 ? -1.646 6.650 3.121 1.00 92.50 77 ALA A CA 1
ATOM 585 C C . ALA A 1 77 ? -0.669 6.461 4.285 1.00 92.50 77 ALA A C 1
ATOM 587 O O . ALA A 1 77 ? 0.291 7.220 4.420 1.00 92.50 77 ALA A O 1
ATOM 588 N N . LEU A 1 78 ? -0.903 5.421 5.084 1.00 91.94 78 LEU A N 1
ATOM 589 C CA . LEU A 1 78 ? -0.017 4.951 6.150 1.00 91.94 78 LEU A CA 1
ATOM 590 C C . LEU A 1 78 ? 1.352 4.530 5.612 1.00 91.94 78 LEU A C 1
ATOM 592 O O . LEU A 1 78 ? 2.364 4.664 6.293 1.00 91.94 78 LEU A O 1
ATOM 596 N N . GLY A 1 79 ? 1.370 4.001 4.392 1.00 92.19 79 GLY A N 1
ATOM 597 C CA . GLY A 1 79 ? 2.579 3.557 3.726 1.00 92.19 79 GLY A CA 1
ATOM 598 C C . GLY A 1 79 ? 2.386 3.478 2.222 1.00 92.19 79 GLY A C 1
ATOM 599 O O . GLY A 1 79 ? 1.280 3.237 1.731 1.00 92.19 79 GLY A O 1
ATOM 600 N N . TYR A 1 80 ? 3.489 3.684 1.513 1.00 92.88 80 TYR A N 1
ATOM 601 C CA . TYR A 1 80 ? 3.590 3.560 0.067 1.00 92.88 80 TYR A CA 1
ATOM 602 C C . TYR A 1 80 ? 4.592 2.460 -0.235 1.00 92.88 80 TYR A C 1
ATOM 604 O O . TYR A 1 80 ? 5.745 2.557 0.193 1.00 92.88 80 TYR A O 1
ATOM 612 N N . PHE A 1 81 ? 4.145 1.439 -0.960 1.00 93.50 81 PHE A N 1
ATOM 613 C CA . PHE A 1 81 ? 4.942 0.263 -1.275 1.00 93.50 81 PHE A CA 1
ATOM 614 C C . PHE A 1 81 ? 5.108 0.097 -2.779 1.00 93.50 81 PHE A C 1
ATOM 616 O O . PHE A 1 81 ? 4.158 0.307 -3.530 1.00 93.50 81 PHE A O 1
ATOM 623 N N . ALA A 1 82 ? 6.295 -0.314 -3.212 1.00 92.06 82 ALA A N 1
ATOM 624 C CA . ALA A 1 82 ? 6.555 -0.759 -4.576 1.00 92.06 82 ALA A CA 1
ATOM 625 C C . ALA A 1 82 ? 6.728 -2.277 -4.594 1.00 92.06 82 ALA A C 1
ATOM 627 O O . ALA A 1 82 ? 7.502 -2.831 -3.812 1.00 92.06 82 ALA A O 1
ATOM 628 N N . VAL A 1 83 ? 6.012 -2.942 -5.498 1.00 93.06 83 VAL A N 1
ATOM 629 C CA . VAL A 1 83 ? 5.985 -4.405 -5.595 1.00 93.06 83 VAL A CA 1
ATOM 630 C C . VAL A 1 83 ? 6.012 -4.872 -7.044 1.00 93.06 83 VAL A C 1
ATOM 632 O O . VAL A 1 83 ? 5.531 -4.192 -7.959 1.00 93.06 83 VAL A O 1
ATOM 635 N N . VAL A 1 84 ? 6.515 -6.086 -7.236 1.00 91.88 84 VAL A N 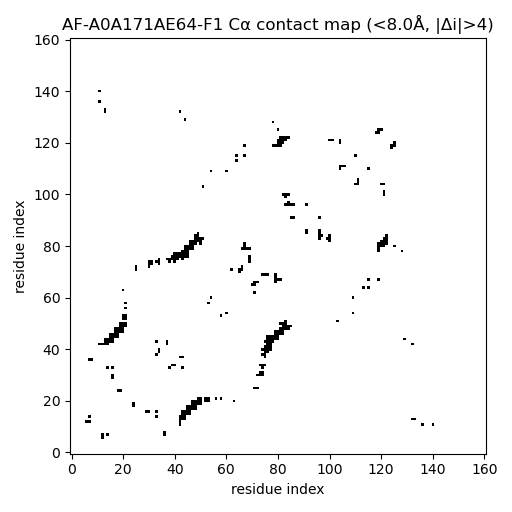1
ATOM 636 C CA . VAL A 1 84 ? 6.475 -6.790 -8.517 1.00 91.88 84 VAL A CA 1
ATOM 637 C C . VAL A 1 84 ? 5.727 -8.097 -8.300 1.00 91.88 84 VAL A C 1
ATOM 639 O O . VAL A 1 84 ? 6.230 -9.031 -7.689 1.00 91.88 84 VAL A O 1
ATOM 642 N N . THR A 1 85 ? 4.482 -8.147 -8.771 1.00 87.69 85 THR A N 1
ATOM 643 C CA . THR A 1 85 ? 3.543 -9.242 -8.473 1.00 87.69 85 THR A CA 1
ATOM 644 C C . THR A 1 85 ? 3.413 -10.268 -9.597 1.00 87.69 85 THR A C 1
ATOM 646 O O . THR A 1 85 ? 2.562 -11.151 -9.527 1.00 87.69 85 THR A O 1
ATOM 649 N N . GLY A 1 86 ? 4.247 -10.179 -10.633 1.00 84.75 86 GLY A N 1
ATOM 650 C CA . GLY A 1 86 ? 4.312 -11.165 -11.708 1.00 84.75 86 GLY A CA 1
ATOM 651 C C . GLY A 1 86 ? 5.005 -10.630 -12.954 1.00 84.75 86 GLY A C 1
ATOM 652 O O . GLY A 1 86 ? 5.177 -9.424 -13.098 1.00 84.75 86 GLY A O 1
ATOM 653 N N . ARG A 1 87 ? 5.356 -11.536 -13.875 1.00 78.31 87 ARG A N 1
ATOM 654 C CA . ARG A 1 87 ? 6.055 -11.217 -15.137 1.00 78.31 87 ARG A CA 1
ATOM 655 C C . ARG A 1 87 ? 5.139 -11.221 -16.365 1.00 78.31 87 ARG A C 1
ATOM 657 O O . ARG A 1 87 ? 5.604 -11.276 -17.499 1.00 78.31 87 ARG A O 1
ATOM 664 N N . GLY A 1 88 ? 3.822 -11.254 -16.152 1.00 70.88 88 GLY A N 1
ATOM 665 C CA . GLY A 1 88 ? 2.819 -11.321 -17.222 1.00 70.88 88 GLY A CA 1
ATOM 666 C C . GLY A 1 88 ? 2.643 -12.699 -17.879 1.00 70.88 88 GLY A C 1
ATOM 667 O O . GLY A 1 88 ? 1.818 -12.827 -18.782 1.00 70.88 88 GLY A O 1
ATOM 668 N N . ARG A 1 89 ? 3.362 -13.735 -17.424 1.00 77.88 89 ARG A N 1
ATOM 669 C CA . ARG A 1 89 ? 3.189 -15.129 -17.870 1.00 77.88 89 ARG A CA 1
ATOM 670 C C . ARG A 1 89 ? 2.201 -15.858 -16.957 1.00 77.88 89 ARG A C 1
ATOM 672 O O . ARG A 1 89 ? 2.226 -15.655 -15.748 1.00 77.88 89 ARG A O 1
ATOM 679 N N . LYS A 1 90 ? 1.329 -16.696 -17.530 1.00 73.44 90 LYS A N 1
ATOM 680 C CA . LYS A 1 90 ? 0.314 -17.451 -16.768 1.00 73.44 90 LYS A CA 1
ATOM 681 C C . LYS A 1 90 ? 0.888 -18.620 -15.961 1.00 73.44 90 LYS A C 1
ATOM 683 O O . LYS A 1 90 ? 0.268 -19.004 -14.978 1.00 73.44 90 LYS A O 1
ATOM 688 N N . ASP A 1 91 ? 2.049 -19.135 -16.357 1.00 81.69 91 ASP A N 1
ATOM 689 C CA . ASP A 1 91 ? 2.619 -20.370 -15.802 1.00 81.69 91 ASP A CA 1
ATOM 690 C C . ASP A 1 91 ? 3.663 -20.129 -14.696 1.00 81.69 91 ASP A C 1
ATOM 692 O O . ASP A 1 91 ? 4.266 -21.075 -14.196 1.00 81.69 91 ASP A O 1
ATOM 696 N N . ASP A 1 92 ? 3.897 -18.871 -14.307 1.00 85.12 92 ASP A N 1
ATOM 697 C CA . ASP A 1 92 ? 4.863 -18.545 -13.256 1.00 85.12 92 ASP A CA 1
ATOM 698 C C . ASP A 1 92 ? 4.334 -18.976 -11.881 1.00 85.12 92 ASP A C 1
ATOM 700 O O . ASP A 1 92 ? 3.247 -18.568 -11.456 1.00 85.12 92 ASP A O 1
ATOM 704 N N . SER A 1 93 ? 5.126 -19.758 -11.142 1.00 90.31 93 SER A N 1
ATOM 705 C CA . SER A 1 93 ? 4.773 -20.108 -9.769 1.00 90.31 93 SER A CA 1
ATOM 706 C C . SER A 1 93 ? 4.946 -18.908 -8.833 1.00 90.31 93 SER A C 1
ATOM 708 O O . SER A 1 93 ? 5.723 -17.984 -9.084 1.00 90.31 93 SER A O 1
ATOM 710 N N . ILE A 1 94 ? 4.271 -18.941 -7.680 1.00 88.25 94 ILE A N 1
ATOM 711 C CA . ILE A 1 94 ? 4.440 -17.914 -6.636 1.00 88.25 94 ILE A CA 1
ATOM 712 C C . ILE A 1 94 ? 5.911 -17.815 -6.196 1.00 88.25 94 ILE A C 1
ATOM 714 O O . ILE A 1 94 ? 6.384 -16.725 -5.872 1.00 88.25 94 ILE A O 1
ATOM 718 N N . SER A 1 95 ? 6.638 -18.938 -6.180 1.00 89.25 95 SER A N 1
ATOM 719 C CA . SER A 1 95 ? 8.061 -18.959 -5.826 1.00 89.25 95 SER A CA 1
ATOM 720 C C . SER A 1 95 ? 8.903 -18.211 -6.858 1.00 89.25 95 SER A C 1
ATOM 722 O O . SER A 1 95 ? 9.741 -17.393 -6.480 1.00 89.25 95 SER A O 1
ATOM 724 N N . ASP A 1 96 ? 8.627 -18.421 -8.147 1.00 90.69 96 ASP A N 1
ATOM 725 C CA . ASP A 1 96 ? 9.344 -17.754 -9.239 1.00 90.69 96 ASP A CA 1
ATOM 726 C C . ASP A 1 96 ? 9.117 -16.243 -9.214 1.00 90.69 96 ASP A C 1
ATOM 728 O O . ASP A 1 96 ? 10.054 -15.464 -9.383 1.00 90.69 96 ASP A O 1
ATOM 732 N N . ILE A 1 97 ? 7.878 -15.816 -8.947 1.00 90.69 97 ILE A N 1
ATOM 733 C CA . ILE A 1 97 ? 7.520 -14.396 -8.846 1.00 90.69 97 ILE A CA 1
ATOM 734 C C . ILE A 1 97 ? 8.247 -13.738 -7.672 1.00 90.69 97 ILE A C 1
ATOM 736 O O . ILE A 1 97 ? 8.795 -12.649 -7.828 1.00 90.69 97 ILE A O 1
ATOM 740 N N . LYS A 1 98 ? 8.301 -14.401 -6.510 1.00 90.69 98 LYS A N 1
ATOM 741 C CA . LYS A 1 98 ? 9.035 -13.893 -5.341 1.00 90.69 98 LYS A CA 1
ATOM 742 C C . LYS A 1 98 ? 10.527 -13.758 -5.624 1.00 90.69 98 LYS A C 1
ATOM 744 O O . LYS A 1 98 ? 11.115 -12.725 -5.318 1.00 90.69 98 LYS A O 1
ATOM 749 N N . GLN A 1 99 ? 11.130 -14.781 -6.228 1.00 91.31 99 GLN A N 1
ATOM 750 C CA . GLN A 1 99 ? 12.546 -14.745 -6.582 1.00 91.31 99 GLN A CA 1
ATOM 751 C C . GLN A 1 99 ? 12.839 -13.628 -7.590 1.00 91.31 99 GLN A C 1
ATOM 753 O O . GLN A 1 99 ? 13.829 -12.910 -7.448 1.00 91.31 99 GLN A O 1
ATOM 758 N N . TYR A 1 100 ? 11.957 -13.448 -8.574 1.00 91.81 100 TYR A N 1
ATOM 759 C CA . TYR A 1 100 ? 12.058 -12.365 -9.543 1.00 91.81 100 TYR A CA 1
ATOM 760 C C . TYR A 1 100 ? 11.954 -10.986 -8.885 1.00 91.81 100 TYR A C 1
ATOM 762 O O . TYR A 1 100 ? 12.794 -10.131 -9.151 1.00 91.81 100 TYR A O 1
ATOM 770 N N . GLU A 1 101 ? 10.980 -10.780 -7.993 1.00 93.19 101 GLU A N 1
ATOM 771 C CA . GLU A 1 101 ? 10.819 -9.530 -7.243 1.00 93.19 101 GLU A CA 1
ATOM 772 C C . GLU A 1 101 ? 12.091 -9.185 -6.455 1.00 93.19 101 GLU A C 1
ATOM 774 O O . GLU A 1 101 ? 12.601 -8.064 -6.542 1.00 93.19 101 GLU A O 1
ATOM 779 N N . GLU A 1 102 ? 12.642 -10.154 -5.720 1.00 89.88 102 GLU A N 1
ATOM 780 C CA . GLU A 1 102 ? 13.877 -9.951 -4.964 1.00 89.88 102 GLU A CA 1
ATOM 781 C C . GLU A 1 102 ? 15.059 -9.610 -5.875 1.00 89.88 102 GLU A C 1
ATOM 783 O O . GLU A 1 102 ? 15.834 -8.702 -5.569 1.00 89.88 102 GLU A O 1
ATOM 788 N N . GLN A 1 103 ? 15.208 -10.314 -6.998 1.00 90.69 103 GLN A N 1
ATOM 789 C CA . GLN A 1 103 ? 16.285 -10.058 -7.950 1.00 90.69 103 GLN A CA 1
ATOM 790 C C . GLN A 1 103 ? 16.145 -8.681 -8.608 1.00 90.69 103 GLN A C 1
ATOM 792 O O . GLN A 1 103 ? 17.143 -7.966 -8.750 1.00 90.69 103 GLN A O 1
ATOM 797 N N . PHE A 1 104 ? 14.924 -8.292 -8.969 1.00 90.25 104 PHE A N 1
ATOM 798 C CA . PHE A 1 104 ? 14.618 -6.989 -9.544 1.00 90.25 104 PHE A CA 1
ATOM 799 C C . PHE A 1 104 ? 15.012 -5.866 -8.582 1.00 90.25 104 PHE A C 1
ATOM 801 O O . PHE A 1 104 ? 15.876 -5.059 -8.914 1.00 90.25 104 PHE A O 1
ATOM 808 N N . PHE A 1 105 ? 14.494 -5.858 -7.350 1.00 89.38 105 PHE A N 1
ATOM 809 C CA . PHE A 1 105 ? 14.818 -4.793 -6.393 1.00 89.38 105 PHE A CA 1
ATOM 810 C C . PHE A 1 105 ? 16.289 -4.787 -5.969 1.00 89.38 105 PHE A C 1
ATOM 812 O O . PHE A 1 105 ? 16.835 -3.727 -5.668 1.00 89.38 105 PHE A O 1
ATOM 819 N N . ARG A 1 106 ? 16.963 -5.946 -5.975 1.00 87.25 106 ARG A N 1
ATOM 820 C CA . ARG A 1 106 ? 18.409 -6.007 -5.724 1.00 87.25 106 ARG A CA 1
ATOM 821 C C . ARG A 1 106 ? 19.221 -5.395 -6.855 1.00 87.25 106 ARG A C 1
ATOM 823 O O . ARG A 1 106 ? 20.276 -4.844 -6.560 1.00 87.25 106 ARG A O 1
ATOM 830 N N . SER A 1 107 ? 18.802 -5.543 -8.111 1.00 86.81 107 SER A N 1
ATOM 831 C CA . SER A 1 107 ? 19.579 -5.139 -9.295 1.00 86.81 107 SER A CA 1
ATOM 832 C C . SER A 1 107 ? 19.175 -3.784 -9.882 1.00 86.81 107 SER A C 1
ATOM 834 O O . SER A 1 107 ? 20.000 -3.157 -10.548 1.00 86.81 107 SER A O 1
ATOM 836 N N . SER A 1 108 ? 17.958 -3.322 -9.597 1.00 83.44 108 SER A N 1
ATOM 837 C CA . SER A 1 108 ? 17.410 -2.052 -10.065 1.00 83.44 108 SER A CA 1
ATOM 838 C C . SER A 1 108 ? 18.282 -0.878 -9.633 1.00 83.44 108 SER A C 1
ATOM 840 O O . SER A 1 108 ? 18.591 -0.697 -8.449 1.00 83.44 108 SER A O 1
ATOM 842 N N . LYS A 1 109 ? 18.666 -0.052 -10.608 1.00 77.19 109 LYS A N 1
ATOM 843 C CA . LYS A 1 109 ? 19.435 1.172 -10.350 1.00 77.19 109 LYS A CA 1
ATOM 844 C C . LYS A 1 109 ? 18.551 2.210 -9.683 1.00 77.19 109 LYS A C 1
ATOM 846 O O . LYS A 1 109 ? 18.985 2.859 -8.736 1.00 77.19 109 LYS A O 1
ATOM 851 N N . LEU A 1 110 ? 17.296 2.298 -10.125 1.00 75.75 110 LEU A N 1
ATOM 852 C CA . LEU A 1 110 ? 16.321 3.232 -9.585 1.00 75.75 110 LEU A CA 1
ATOM 853 C C . LEU A 1 110 ? 16.144 3.027 -8.086 1.00 75.75 110 LEU A C 1
ATOM 855 O O . LEU A 1 110 ? 16.271 3.987 -7.338 1.00 75.75 110 LEU A O 1
ATOM 859 N N . PHE A 1 111 ? 15.906 1.791 -7.647 1.00 76.00 111 PHE A N 1
ATOM 860 C CA . PHE A 1 111 ? 15.644 1.503 -6.237 1.00 76.00 111 PHE A CA 1
ATOM 861 C C . PHE A 1 111 ? 16.910 1.467 -5.373 1.00 76.00 111 PHE A C 1
ATOM 863 O O . PHE A 1 111 ? 16.819 1.729 -4.176 1.00 76.00 1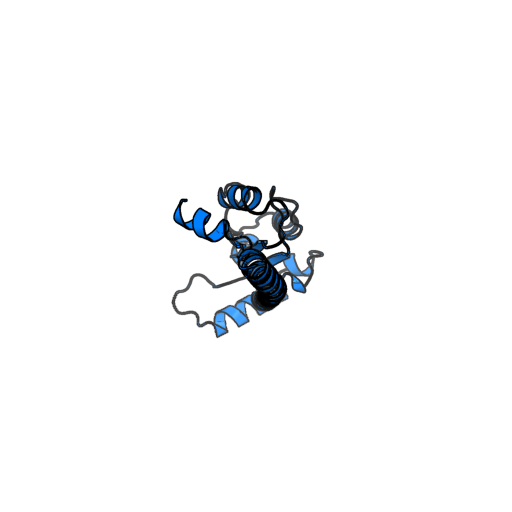11 PHE A O 1
ATOM 870 N N . ARG A 1 112 ? 18.088 1.208 -5.959 1.00 75.88 112 ARG A N 1
ATOM 871 C CA . ARG A 1 112 ? 19.372 1.239 -5.238 1.00 75.88 112 ARG A CA 1
ATOM 872 C C . ARG A 1 112 ? 19.914 2.659 -5.037 1.00 75.88 112 ARG A C 1
ATOM 874 O O . ARG A 1 112 ? 20.471 2.941 -3.982 1.00 75.88 112 ARG A O 1
ATOM 881 N N . GLU A 1 113 ? 19.782 3.531 -6.035 1.00 68.44 113 GLU A N 1
ATOM 882 C CA . GLU A 1 113 ? 20.272 4.918 -5.975 1.00 68.44 113 GLU A CA 1
ATOM 883 C C . GLU A 1 113 ? 19.246 5.875 -5.361 1.00 68.44 113 GLU A C 1
ATOM 885 O O . GLU A 1 113 ? 19.608 6.905 -4.791 1.00 68.44 113 GLU A O 1
ATOM 890 N N . SER A 1 114 ? 17.953 5.551 -5.449 1.00 62.78 114 SER A N 1
ATOM 891 C CA . SER A 1 114 ? 16.928 6.320 -4.755 1.00 62.78 114 SER A CA 1
ATOM 892 C C . SER A 1 114 ? 17.085 6.196 -3.243 1.00 62.78 114 SER A C 1
ATOM 894 O O . SER A 1 114 ? 17.252 5.096 -2.727 1.00 62.78 114 SER A O 1
ATOM 896 N N . MET A 1 115 ? 16.900 7.296 -2.511 1.00 62.94 115 MET A N 1
ATOM 897 C CA . MET A 1 115 ? 16.754 7.285 -1.046 1.00 62.94 115 MET A CA 1
ATOM 898 C C . MET A 1 115 ? 15.421 6.665 -0.572 1.00 62.94 115 MET A C 1
ATOM 900 O O . MET A 1 115 ? 14.843 7.096 0.424 1.00 62.94 115 MET A O 1
ATOM 904 N N . LEU A 1 116 ? 14.877 5.695 -1.307 1.00 68.88 116 LEU A N 1
ATOM 905 C CA . LEU A 1 116 ? 13.691 4.964 -0.888 1.00 68.88 116 LEU A CA 1
ATOM 906 C C . LEU A 1 116 ? 14.090 3.967 0.196 1.00 68.88 116 LEU A C 1
ATOM 908 O O . LEU A 1 116 ? 15.099 3.270 0.083 1.00 68.88 116 LEU A O 1
ATOM 912 N N . SER A 1 117 ? 13.296 3.898 1.262 1.00 76.75 117 SER A N 1
ATOM 913 C CA . SER A 1 117 ? 13.564 2.945 2.332 1.00 76.75 117 SER A CA 1
ATOM 914 C C . SER A 1 117 ? 13.360 1.525 1.812 1.00 76.75 117 SER A C 1
ATOM 916 O O . SER A 1 117 ? 12.333 1.225 1.200 1.00 76.75 117 SER A O 1
ATOM 918 N N . SER A 1 118 ? 14.29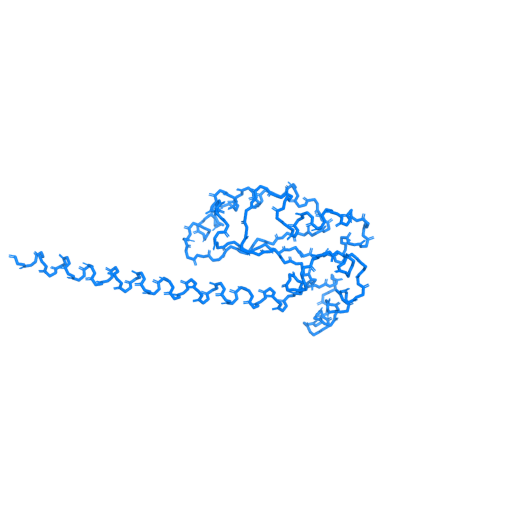2 0.620 2.113 1.00 79.94 118 SER A N 1
ATOM 919 C CA . SER A 1 118 ? 14.171 -0.808 1.781 1.00 79.94 118 SER A CA 1
ATOM 920 C C . SER A 1 118 ? 12.886 -1.432 2.340 1.00 79.94 118 SER A C 1
ATOM 922 O O . SER A 1 118 ? 12.351 -2.376 1.761 1.00 79.94 118 SER A O 1
ATOM 924 N N . THR A 1 119 ? 12.341 -0.859 3.417 1.00 85.88 119 THR A N 1
ATOM 925 C CA . THR A 1 119 ? 11.066 -1.258 4.029 1.00 85.88 119 THR A CA 1
ATOM 926 C C . THR A 1 119 ? 9.845 -0.979 3.152 1.00 85.88 119 THR A C 1
ATOM 928 O O . THR A 1 119 ? 8.800 -1.579 3.374 1.00 85.88 119 THR A O 1
ATOM 931 N N . GLN A 1 120 ? 9.954 -0.104 2.150 1.00 89.19 120 GLN A N 1
ATOM 932 C CA . GLN A 1 120 ? 8.873 0.216 1.210 1.00 89.19 120 GLN A CA 1
ATOM 933 C C . GLN A 1 120 ? 8.855 -0.708 -0.013 1.00 89.19 120 GLN A C 1
ATOM 935 O O . GLN A 1 120 ? 7.953 -0.623 -0.843 1.00 89.19 120 GLN A O 1
ATOM 940 N N . LEU A 1 121 ? 9.853 -1.574 -0.162 1.00 91.00 121 LEU A N 1
ATOM 941 C CA . LEU A 1 121 ? 9.983 -2.458 -1.316 1.00 91.00 121 LEU A CA 1
ATOM 942 C C . LEU A 1 121 ? 9.532 -3.866 -0.953 1.00 91.00 121 LEU A C 1
ATOM 944 O O . LEU A 1 121 ? 9.617 -4.261 0.209 1.00 91.00 121 LEU A O 1
ATOM 948 N N . THR A 1 122 ? 9.168 -4.649 -1.964 1.00 91.81 122 THR A N 1
ATOM 949 C CA . THR A 1 122 ? 8.757 -6.059 -1.880 1.00 91.81 122 THR A CA 1
ATOM 950 C C . THR A 1 122 ? 7.357 -6.303 -1.321 1.00 91.81 122 THR A C 1
ATOM 952 O O . THR A 1 122 ? 6.864 -5.635 -0.406 1.00 91.81 122 THR A O 1
ATOM 955 N N . THR A 1 123 ? 6.740 -7.366 -1.827 1.00 92.81 123 THR A N 1
ATOM 956 C CA . THR A 1 123 ? 5.446 -7.866 -1.362 1.00 92.81 123 THR A CA 1
ATOM 957 C C . THR A 1 123 ? 5.539 -8.390 0.075 1.00 92.81 123 THR A C 1
ATOM 959 O O . THR A 1 123 ? 4.565 -8.329 0.825 1.00 92.81 123 THR A O 1
ATOM 962 N N . ARG A 1 124 ? 6.722 -8.854 0.506 1.00 92.81 124 ARG A N 1
ATOM 963 C CA . ARG A 1 124 ? 6.964 -9.300 1.885 1.00 92.81 124 ARG A CA 1
ATOM 964 C C . ARG A 1 124 ? 6.771 -8.162 2.886 1.00 92.81 124 ARG A C 1
ATOM 966 O O . ARG A 1 124 ? 6.020 -8.332 3.844 1.00 92.81 124 ARG A O 1
ATOM 973 N N . ASN A 1 125 ? 7.407 -7.013 2.662 1.00 93.12 125 ASN A N 1
ATOM 974 C CA . ASN A 1 125 ? 7.281 -5.871 3.572 1.00 93.12 125 ASN A CA 1
ATOM 975 C C . ASN A 1 125 ? 5.868 -5.285 3.554 1.00 93.12 125 ASN A C 1
ATOM 977 O O . ASN A 1 125 ? 5.325 -4.965 4.611 1.00 93.12 125 ASN A O 1
ATOM 981 N N . LEU A 1 126 ? 5.237 -5.239 2.375 1.00 94.12 126 LEU A N 1
ATOM 982 C CA . LEU A 1 126 ? 3.822 -4.892 2.255 1.00 94.12 126 LEU A CA 1
ATOM 983 C C . LEU A 1 126 ? 2.947 -5.808 3.125 1.00 94.12 126 LEU A C 1
ATOM 985 O O . LEU A 1 126 ? 2.107 -5.322 3.878 1.00 94.12 126 LEU A O 1
ATOM 989 N N . SER A 1 127 ? 3.152 -7.126 3.051 1.00 93.69 127 SER A N 1
ATOM 990 C CA . SER A 1 127 ? 2.379 -8.094 3.835 1.00 93.69 127 SER A CA 1
ATOM 991 C C . SER A 1 127 ? 2.529 -7.872 5.338 1.00 93.69 127 SER A C 1
ATOM 993 O O . SER A 1 127 ? 1.543 -8.000 6.063 1.00 93.69 127 SER A O 1
ATOM 995 N N . PHE A 1 128 ? 3.731 -7.533 5.812 1.00 93.44 128 PHE A N 1
ATOM 996 C CA . PHE A 1 128 ? 3.944 -7.194 7.218 1.00 93.44 128 PHE A CA 1
ATOM 997 C C . PHE A 1 128 ? 3.191 -5.923 7.611 1.00 93.44 128 PHE A C 1
ATOM 999 O O . PHE A 1 128 ? 2.433 -5.951 8.576 1.00 93.44 128 PHE A O 1
ATOM 1006 N N . ALA A 1 129 ? 3.314 -4.846 6.833 1.00 91.69 129 ALA A N 1
ATOM 1007 C CA . ALA A 1 129 ? 2.639 -3.583 7.129 1.00 91.69 129 ALA A CA 1
ATOM 1008 C C . ALA A 1 129 ? 1.106 -3.714 7.133 1.00 91.69 129 ALA A C 1
ATOM 1010 O O . ALA A 1 129 ? 0.429 -3.153 7.997 1.00 91.69 129 ALA A O 1
ATOM 1011 N N . VAL A 1 130 ? 0.548 -4.492 6.199 1.00 93.00 130 VAL A N 1
ATOM 1012 C CA . VAL A 1 130 ? -0.889 -4.800 6.167 1.00 93.00 130 VAL A CA 1
ATOM 1013 C C . VAL A 1 130 ? -1.299 -5.596 7.407 1.00 93.00 130 VAL A C 1
ATOM 1015 O O . VAL A 1 130 ? -2.309 -5.264 8.026 1.00 93.00 130 VAL A O 1
ATOM 1018 N N . ALA A 1 131 ? -0.522 -6.610 7.802 1.00 93.25 131 ALA A N 1
ATOM 1019 C CA . ALA A 1 131 ? -0.813 -7.413 8.988 1.00 93.25 131 ALA A CA 1
ATOM 1020 C C . ALA A 1 131 ? -0.748 -6.584 10.281 1.00 93.25 131 ALA A C 1
ATOM 1022 O O . ALA A 1 131 ? -1.631 -6.700 11.131 1.00 93.25 131 ALA A O 1
ATOM 1023 N N . GLU A 1 132 ? 0.253 -5.715 10.428 1.00 91.25 132 GLU A N 1
ATOM 1024 C CA . GLU A 1 132 ? 0.361 -4.820 11.583 1.00 91.25 132 GLU A CA 1
ATOM 1025 C C . GLU A 1 132 ? -0.800 -3.825 11.648 1.00 91.25 132 GLU A C 1
ATOM 1027 O O . GLU A 1 132 ? -1.405 -3.654 12.709 1.00 91.25 132 GLU A O 1
ATOM 1032 N N . CYS A 1 133 ? -1.155 -3.213 10.513 1.00 89.81 133 CYS A N 1
ATOM 1033 C CA . CYS A 1 133 ? -2.304 -2.315 10.413 1.00 89.81 133 CYS A CA 1
ATOM 1034 C C . CYS A 1 133 ? -3.607 -3.035 10.789 1.00 89.81 133 CYS A C 1
ATOM 1036 O O . CYS A 1 133 ? -4.393 -2.517 11.582 1.00 89.81 133 CYS A O 1
ATOM 1038 N N . PHE A 1 134 ? -3.797 -4.257 10.287 1.00 91.44 134 PHE A N 1
ATOM 1039 C CA . PHE A 1 134 ? -4.955 -5.087 10.602 1.00 91.44 134 PHE A CA 1
ATOM 1040 C C . PHE A 1 134 ? -5.063 -5.353 12.099 1.00 91.44 134 PHE A C 1
ATOM 1042 O O . PHE A 1 134 ? -6.080 -5.035 12.711 1.00 91.44 134 PHE A O 1
ATOM 1049 N N . TRP A 1 135 ? -4.000 -5.870 12.714 1.00 91.19 135 TRP A N 1
ATOM 1050 C CA . TRP A 1 135 ? -4.027 -6.194 14.136 1.00 91.19 135 TRP A CA 1
ATOM 1051 C C . TRP A 1 135 ? -4.164 -4.965 15.028 1.00 91.19 135 TRP A C 1
ATOM 1053 O O . TRP A 1 135 ? -4.811 -5.046 16.072 1.00 91.19 135 TRP A O 1
ATOM 1063 N N . LYS A 1 136 ? -3.596 -3.825 14.623 1.00 89.44 136 LYS A N 1
ATOM 1064 C CA . LYS A 1 136 ? -3.800 -2.555 15.320 1.00 89.44 136 LYS A CA 1
ATOM 1065 C C . LYS A 1 136 ? -5.279 -2.162 15.321 1.00 89.44 136 LYS A C 1
ATOM 1067 O O . LYS A 1 136 ? -5.829 -1.936 16.394 1.00 89.44 136 LYS A O 1
ATOM 1072 N N . MET A 1 137 ? -5.931 -2.166 14.159 1.00 87.38 137 MET A N 1
ATOM 1073 C CA . MET A 1 137 ? -7.350 -1.806 14.070 1.00 87.38 137 MET A CA 1
ATOM 1074 C C . MET A 1 137 ? -8.265 -2.807 14.772 1.00 87.38 137 MET A C 1
ATOM 1076 O O . MET A 1 137 ? -9.246 -2.398 15.385 1.00 87.38 137 MET A O 1
ATOM 1080 N N . VAL A 1 138 ? -7.950 -4.107 14.727 1.00 88.81 138 VAL A N 1
ATOM 1081 C CA . VAL A 1 138 ? -8.711 -5.125 15.468 1.00 88.81 138 VAL A CA 1
ATOM 1082 C C . VAL A 1 138 ? -8.669 -4.837 16.967 1.00 88.81 138 VAL A C 1
ATOM 1084 O O . VAL A 1 138 ? -9.723 -4.827 17.597 1.00 88.81 138 VAL A O 1
ATOM 1087 N N . ARG A 1 139 ? -7.489 -4.550 17.534 1.00 87.81 139 ARG A N 1
ATOM 1088 C CA . ARG A 1 139 ? -7.365 -4.212 18.963 1.00 87.81 139 ARG A CA 1
ATOM 1089 C C . ARG A 1 139 ? -8.167 -2.962 19.324 1.00 87.81 139 ARG A C 1
ATOM 1091 O O . ARG A 1 139 ? -8.980 -3.018 20.239 1.00 87.81 139 ARG A O 1
ATOM 1098 N N . GLU A 1 140 ? -8.008 -1.889 18.550 1.00 85.69 140 GLU A N 1
ATOM 1099 C CA . GLU A 1 140 ? -8.729 -0.626 18.769 1.00 85.69 140 GLU A CA 1
ATOM 1100 C C . GLU A 1 140 ? -10.256 -0.805 18.657 1.00 85.69 140 GLU A C 1
ATOM 1102 O O . GLU A 1 140 ? -11.015 -0.246 19.446 1.00 85.69 140 GLU A O 1
ATOM 1107 N N . THR A 1 141 ? -10.722 -1.632 17.715 1.00 83.38 141 THR A N 1
ATOM 1108 C CA . THR A 1 141 ? -12.157 -1.891 17.518 1.00 83.38 141 THR A CA 1
ATOM 1109 C C . THR A 1 141 ? -12.745 -2.738 18.647 1.00 83.38 141 THR A C 1
ATOM 1111 O O . THR A 1 141 ? -13.863 -2.475 19.084 1.00 83.38 141 THR A O 1
ATOM 1114 N N . VAL A 1 142 ? -12.022 -3.757 19.125 1.00 84.12 142 VAL A N 1
ATOM 1115 C CA . VAL A 1 142 ? -12.497 -4.635 20.209 1.00 84.12 142 VAL A CA 1
ATOM 1116 C C . VAL A 1 142 ? -12.661 -3.854 21.511 1.00 84.12 142 VAL A C 1
ATOM 1118 O O . VAL A 1 142 ? -13.678 -4.018 22.182 1.00 84.12 142 VAL A O 1
ATOM 1121 N N . GLU A 1 143 ? -11.713 -2.974 21.841 1.00 81.19 143 GLU A N 1
ATOM 1122 C CA . GLU A 1 143 ? -11.809 -2.099 23.018 1.00 81.19 143 GLU A CA 1
ATOM 1123 C C . GLU A 1 143 ? -13.025 -1.168 22.921 1.00 81.19 143 GLU A C 1
ATOM 1125 O O . GLU A 1 143 ? -13.866 -1.150 23.821 1.00 81.19 143 GLU A O 1
ATOM 1130 N N . GLN A 1 144 ? -13.199 -0.489 21.781 1.00 79.38 144 GLN A N 1
ATOM 1131 C CA . GLN A 1 144 ? -14.350 0.391 21.551 1.00 79.38 144 GLN A CA 1
ATOM 1132 C C . GLN A 1 144 ? -15.691 -0.349 21.616 1.00 79.38 144 GLN A C 1
ATOM 1134 O O . GLN A 1 144 ? -16.659 0.167 22.178 1.00 79.38 144 GLN A O 1
ATOM 1139 N N . GLN A 1 145 ? -15.773 -1.559 21.052 1.00 78.50 145 GLN A N 1
ATOM 1140 C CA . GLN A 1 145 ? -17.000 -2.349 21.121 1.00 78.50 145 GLN A CA 1
ATOM 1141 C C . GLN A 1 145 ? -17.285 -2.839 22.539 1.00 78.50 145 GLN A C 1
ATOM 1143 O O . GLN A 1 145 ? -18.439 -2.794 22.963 1.00 78.50 145 GLN A O 1
ATOM 1148 N N . ALA A 1 146 ? -16.268 -3.254 23.297 1.00 79.81 146 ALA A N 1
ATOM 1149 C CA . ALA A 1 146 ? -16.443 -3.645 24.693 1.00 79.81 146 ALA A CA 1
ATOM 1150 C C . ALA A 1 146 ? -17.001 -2.489 25.541 1.00 79.81 146 ALA A C 1
ATOM 1152 O O . ALA A 1 146 ? -17.917 -2.701 26.341 1.00 79.81 146 ALA A O 1
ATOM 1153 N N . ASP A 1 147 ? -16.511 -1.268 25.329 1.00 81.12 147 ASP A N 1
ATOM 1154 C CA . ASP A 1 147 ? -17.014 -0.076 26.017 1.00 81.12 147 ASP A CA 1
ATOM 1155 C C . ASP A 1 147 ? -18.443 0.280 25.587 1.00 81.12 147 ASP A C 1
ATOM 1157 O O . ASP A 1 147 ? -19.290 0.566 26.437 1.00 81.12 147 ASP A O 1
ATOM 1161 N N . ALA A 1 148 ? -18.761 0.166 24.293 1.00 80.50 148 ALA A N 1
ATOM 1162 C CA . ALA A 1 148 ? -20.121 0.361 23.789 1.00 80.50 148 ALA A CA 1
ATOM 1163 C C . ALA A 1 148 ? -21.115 -0.657 24.380 1.00 80.50 148 ALA A C 1
ATOM 1165 O O . ALA A 1 148 ? -22.233 -0.287 24.755 1.00 80.50 148 ALA A O 1
ATOM 1166 N N . PHE A 1 149 ? -20.716 -1.926 24.522 1.00 77.69 149 PHE A N 1
ATOM 1167 C CA . PHE A 1 149 ? -21.532 -2.956 25.171 1.00 77.69 149 PHE A CA 1
ATOM 1168 C C . PHE A 1 149 ? -21.753 -2.662 26.659 1.00 77.69 149 PHE A C 1
ATOM 1170 O O . PHE A 1 149 ? -22.888 -2.759 27.127 1.00 77.69 149 PHE A O 1
ATOM 1177 N N . LYS A 1 150 ? -20.713 -2.249 27.397 1.00 81.75 150 LYS A N 1
ATOM 1178 C CA . LYS A 1 150 ? -20.840 -1.849 28.812 1.00 81.75 150 LYS A CA 1
ATOM 1179 C C . LYS A 1 150 ? -21.778 -0.654 28.980 1.00 81.75 150 LYS A C 1
ATOM 1181 O O . LYS A 1 150 ? -22.669 -0.702 29.824 1.00 81.75 150 LYS A O 1
ATOM 1186 N N . ALA A 1 151 ? -21.623 0.377 28.149 1.00 81.44 151 ALA A N 1
ATOM 1187 C CA . ALA A 1 151 ? -22.483 1.558 28.168 1.00 81.44 151 ALA A CA 1
ATOM 1188 C C . ALA A 1 151 ? -23.943 1.207 27.845 1.00 81.44 151 ALA A C 1
ATOM 1190 O O . ALA A 1 151 ? -24.862 1.687 28.504 1.00 81.44 151 ALA A O 1
ATOM 1191 N N . THR A 1 152 ? -24.167 0.324 26.867 1.00 82.50 152 THR A N 1
ATOM 1192 C CA . THR A 1 152 ? -25.515 -0.146 26.514 1.00 82.50 152 THR A CA 1
ATOM 1193 C C . THR A 1 152 ? -26.148 -0.927 27.662 1.00 82.50 152 THR A C 1
ATOM 1195 O O . THR A 1 152 ? -27.317 -0.707 27.969 1.00 82.50 152 THR A O 1
ATOM 1198 N N . ARG A 1 153 ? -25.380 -1.797 28.334 1.00 78.50 153 ARG A N 1
ATOM 1199 C CA . ARG A 1 153 ? -25.868 -2.563 29.488 1.00 78.50 153 ARG A CA 1
ATOM 1200 C C . ARG A 1 153 ? -26.255 -1.648 30.650 1.00 78.50 153 ARG A C 1
ATOM 1202 O O . ARG A 1 153 ? -27.363 -1.770 31.152 1.00 78.50 153 ARG A O 1
ATOM 1209 N N . PHE A 1 154 ? -25.402 -0.681 30.985 1.00 80.12 154 PHE A N 1
ATOM 1210 C CA . PHE A 1 154 ? -25.678 0.314 32.026 1.00 80.12 154 PHE A CA 1
ATOM 1211 C C . PHE A 1 154 ? -26.926 1.157 31.718 1.00 80.12 154 PHE A C 1
ATOM 1213 O O . PHE A 1 154 ? -27.773 1.375 32.579 1.00 80.12 154 PHE A O 1
ATOM 1220 N N . ASN A 1 155 ? -27.092 1.588 30.464 1.00 80.75 155 ASN A N 1
ATOM 1221 C CA . ASN A 1 155 ? -28.268 2.352 30.042 1.00 80.75 155 ASN A CA 1
ATOM 1222 C C . ASN A 1 155 ? -29.568 1.535 30.086 1.00 80.75 155 ASN A C 1
ATOM 1224 O O . ASN A 1 155 ? -30.636 2.109 30.285 1.00 80.75 155 ASN A O 1
ATOM 1228 N N . LEU A 1 156 ? -29.498 0.221 29.852 1.00 79.69 156 LEU A N 1
ATOM 1229 C CA . LEU A 1 156 ? -30.648 -0.676 29.977 1.00 79.69 156 LEU A CA 1
ATOM 1230 C C . LEU A 1 156 ? -30.989 -0.943 31.446 1.00 79.69 156 LEU A C 1
ATOM 1232 O O . LEU A 1 156 ? -32.165 -0.921 31.790 1.00 79.69 156 LEU A O 1
ATOM 1236 N N . GLU A 1 157 ? -29.981 -1.138 32.300 1.00 77.25 157 GLU A N 1
ATOM 1237 C CA . GLU A 1 157 ? -30.149 -1.325 33.748 1.00 77.25 157 GLU A CA 1
ATOM 1238 C C . GLU A 1 157 ? -30.831 -0.095 34.386 1.00 77.25 157 GLU A C 1
ATOM 1240 O O . GLU A 1 157 ? -31.871 -0.246 35.019 1.00 77.25 157 GLU A O 1
ATOM 1245 N N . ASN A 1 158 ? -30.368 1.127 34.092 1.00 70.50 158 ASN A N 1
ATOM 1246 C CA . ASN A 1 158 ? -30.958 2.372 34.622 1.00 70.50 158 ASN A CA 1
ATOM 1247 C C . ASN A 1 158 ? -32.348 2.727 34.065 1.00 70.50 158 ASN A C 1
ATOM 1249 O O . ASN A 1 158 ? -32.966 3.683 34.520 1.00 70.50 158 ASN A O 1
ATOM 1253 N N . ARG A 1 159 ? -32.813 2.046 33.013 1.00 67.00 159 ARG A N 1
ATOM 1254 C CA . ARG A 1 159 ? -34.154 2.257 32.438 1.00 67.00 159 ARG A CA 1
ATOM 1255 C C . ARG A 1 159 ? -35.207 1.322 33.027 1.00 67.00 159 ARG A C 1
ATOM 1257 O O . ARG A 1 159 ? -36.381 1.484 32.702 1.00 67.00 159 ARG A O 1
ATOM 1264 N N . MET A 1 160 ? -34.784 0.318 33.794 1.00 58.56 160 MET A N 1
ATOM 1265 C CA . MET A 1 160 ? -35.674 -0.632 34.462 1.00 58.56 160 MET A CA 1
ATOM 1266 C C . MET A 1 160 ? -35.917 -0.298 35.943 1.00 58.56 160 MET A C 1
ATOM 1268 O O . MET A 1 160 ? -36.781 -0.931 36.546 1.00 58.56 160 MET A O 1
ATOM 1272 N N . GLU A 1 161 ? -35.195 0.682 36.499 1.00 49.22 161 GLU A N 1
ATOM 1273 C CA . GLU A 1 161 ? -35.503 1.365 37.770 1.00 49.22 161 GLU A CA 1
ATOM 1274 C C . GLU A 1 161 ? -36.376 2.606 37.533 1.00 49.22 161 GLU A C 1
ATOM 1276 O O . GLU A 1 161 ? -37.259 2.864 38.383 1.00 49.22 161 GLU A O 1
#

InterPro domains:
  IPR022812 Dynamin [PTHR11566] (1-150)
  IPR027417 P-loop containing nucleoside triphosphate hydrolase [G3DSA:3.40.50.300] (1-161)
  IPR027417 P-loop containing nucleoside triphosphate hydrolase [SSF52540] (2-143)
  IPR030381 Dynamin-type guanine nucleotide-binding (G) domain [PS51718] (1-143)
  IPR045063 Dynamin, N-terminal [PF00350] (2-51)

Organism: Triatoma infestans (NCBI:txid30076)